Protein AF-A0A8S1SI29-F1 (afdb_monomer)

Solvent-accessible surface area (backbone atoms only — not comparable to full-atom values): 6023 Å² total; per-residue (Å²): 130,88,79,75,87,79,87,85,86,86,82,79,91,86,57,98,81,67,57,61,70,58,53,53,52,53,53,47,50,52,43,42,73,74,70,45,92,79,86,87,87,86,85,73,96,61,87,65,92,47,42,77,81,51,57,50,91,82,65,52,52,68,37,70,47,92,89,68,51,44,37,53,31,86,64,53,83,59,41,89,75,72,77,81,87,117

Organism: Paramecium octaurelia (NCBI:txid43137)

Mean predicted aligned error: 9.56 Å

Radius of gyration: 14.58 Å; Cα contacts (8 Å, |Δi|>4): 50; chains: 1; bounding box: 43×31×36 Å

Secondary structure (DSSP, 8-state):
-------------S-SSSSHHHHHHHHHHHHHHTT-----------S-S-GGGS-HHHH--EEE-TTS-EEEGGGTTTGGGS----

Sequence (86 aa):
MLNKCKYLFICGAIASGIAKLTINSSIGMLLKQYGYQVSFLKIDPYLNIDAGMMNPYEHDEVFVTGDGQAIKLTFLRRSRFGYWKL

Nearest PDB structures (foldseek):
  7mih-assembly1_A  TM=9.037E-01  e=8.743E-05  Homo sapiens
  7mgz-assembly1_F  TM=8.936E-01  e=1.606E-04  Homo sapiens
  5u03-assembly1_A-1  TM=8.836E-01  e=2.408E-04  Homo sapiens
  7mip-assembly1_C  TM=8.793E-01  e=3.611E-04  Mus musculu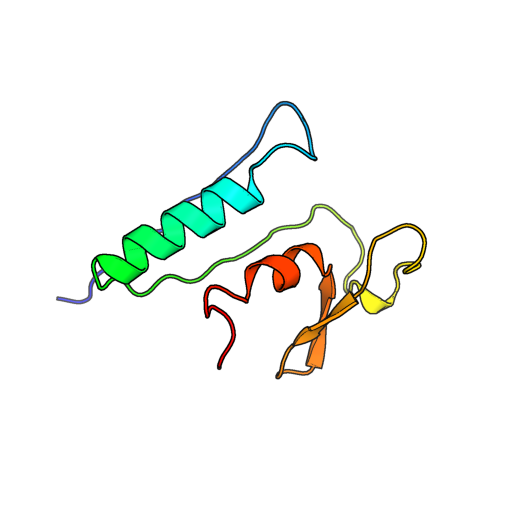s
  8i9o-assembly1_B  TM=9.171E-01  e=1.492E-03  Escherichia coli 'BL21-Gold(DE3)pLysS AG'

Structure (mmCIF, N/CA/C/O backbone):
data_AF-A0A8S1SI29-F1
#
_entry.id   AF-A0A8S1SI29-F1
#
loop_
_atom_site.group_PDB
_atom_site.id
_atom_site.type_symbol
_atom_site.label_atom_id
_atom_site.label_alt_id
_atom_site.label_comp_id
_atom_site.label_asym_id
_atom_site.label_entity_id
_atom_site.label_seq_id
_atom_site.pdbx_PDB_ins_code
_atom_site.Cartn_x
_atom_site.Cartn_y
_atom_site.Cartn_z
_atom_site.occupancy
_atom_site.B_iso_or_equiv
_atom_site.auth_seq_id
_atom_site.auth_comp_id
_atom_site.auth_asym_id
_atom_site.auth_atom_id
_atom_site.pdbx_PDB_model_num
ATOM 1 N N . MET A 1 1 ? -26.245 1.347 11.682 1.00 44.31 1 MET A N 1
ATOM 2 C CA . MET A 1 1 ? -25.651 2.526 11.014 1.00 44.31 1 MET A CA 1
ATOM 3 C C . MET A 1 1 ? -24.664 2.024 9.975 1.00 44.31 1 MET A C 1
ATOM 5 O O . MET A 1 1 ? -23.736 1.322 10.353 1.00 44.31 1 MET A O 1
ATOM 9 N N . LEU A 1 2 ? -24.873 2.308 8.687 1.00 54.22 2 LEU A N 1
ATOM 10 C CA . LEU A 1 2 ? -23.851 2.039 7.671 1.00 54.22 2 LEU A CA 1
ATOM 11 C C . LEU A 1 2 ? -22.694 3.007 7.926 1.00 54.22 2 LEU A C 1
ATOM 13 O O . LEU A 1 2 ? -22.807 4.200 7.647 1.00 54.22 2 LEU A O 1
ATOM 17 N N . ASN A 1 3 ? -21.615 2.513 8.531 1.00 69.69 3 ASN A N 1
ATOM 18 C CA . ASN A 1 3 ? -20.408 3.305 8.716 1.00 69.69 3 ASN A CA 1
ATOM 19 C C . ASN A 1 3 ? -19.861 3.659 7.331 1.00 69.69 3 ASN A C 1
ATOM 21 O O . ASN A 1 3 ? -19.452 2.784 6.571 1.00 69.69 3 ASN A O 1
ATOM 25 N N . LYS A 1 4 ? -19.896 4.949 6.987 1.00 83.38 4 LYS A N 1
ATOM 26 C CA . LYS A 1 4 ? -19.354 5.456 5.725 1.00 83.38 4 LYS A CA 1
ATOM 27 C C . LYS A 1 4 ? -17.861 5.129 5.654 1.00 83.38 4 LYS A C 1
ATOM 29 O O . LYS A 1 4 ? -17.126 5.414 6.601 1.00 83.38 4 LYS A O 1
ATOM 34 N N . CYS A 1 5 ? -17.422 4.569 4.528 1.00 85.94 5 CYS A N 1
ATOM 35 C CA . CYS A 1 5 ? -16.001 4.393 4.251 1.00 85.94 5 CYS A CA 1
ATOM 36 C C . CYS A 1 5 ? -15.311 5.767 4.255 1.00 85.94 5 CYS A C 1
ATOM 38 O O . CYS A 1 5 ? -15.821 6.724 3.667 1.00 85.94 5 CYS A O 1
ATOM 40 N N . LYS A 1 6 ? -14.179 5.872 4.957 1.00 89.56 6 LYS A N 1
ATOM 41 C CA . LYS A 1 6 ? -13.367 7.090 5.029 1.00 89.56 6 LYS A CA 1
ATOM 42 C C . LYS A 1 6 ? -12.116 6.899 4.182 1.00 89.56 6 LYS A C 1
ATOM 44 O O . LYS A 1 6 ? -11.455 5.871 4.290 1.00 89.56 6 LYS A O 1
ATOM 49 N N . TYR A 1 7 ? -11.784 7.911 3.388 1.00 88.88 7 TYR A N 1
ATOM 50 C CA . TYR A 1 7 ? -10.607 7.910 2.526 1.00 88.88 7 TYR A CA 1
ATOM 51 C C . TYR A 1 7 ? -9.542 8.839 3.103 1.00 88.88 7 TYR A C 1
ATOM 53 O O . TYR A 1 7 ? -9.833 9.984 3.448 1.00 88.88 7 TYR A O 1
ATOM 61 N N . LEU A 1 8 ? -8.311 8.337 3.205 1.00 87.31 8 LEU A N 1
ATOM 62 C CA . LEU A 1 8 ? -7.138 9.103 3.612 1.00 87.31 8 LEU A CA 1
ATOM 63 C C . LEU A 1 8 ? -6.176 9.182 2.426 1.00 87.31 8 LEU A C 1
ATOM 65 O O . LEU A 1 8 ? -5.589 8.176 2.031 1.00 87.31 8 LEU A O 1
ATOM 69 N N . PHE A 1 9 ? -6.019 10.378 1.864 1.00 87.94 9 PHE A N 1
ATOM 70 C CA . PHE A 1 9 ? -5.096 10.627 0.761 1.00 87.94 9 PHE A CA 1
ATOM 71 C C . PHE A 1 9 ? -3.738 11.056 1.306 1.00 87.94 9 PHE A C 1
ATOM 73 O O . PHE A 1 9 ? -3.652 11.985 2.108 1.00 87.94 9 PHE A O 1
ATOM 80 N N . ILE A 1 10 ? -2.675 10.383 0.866 1.00 81.75 10 ILE A N 1
ATOM 81 C CA . ILE A 1 10 ? -1.308 10.689 1.287 1.00 81.75 10 ILE A CA 1
ATOM 82 C C . ILE A 1 10 ? -0.503 11.073 0.051 1.00 81.75 10 ILE A C 1
ATOM 84 O O . ILE A 1 10 ? -0.081 10.225 -0.733 1.00 81.75 10 ILE A O 1
ATOM 88 N N . CYS A 1 11 ? -0.304 12.378 -0.112 1.00 82.69 11 CYS A N 1
ATOM 89 C CA . CYS A 1 11 ? 0.527 12.967 -1.155 1.00 82.69 11 CYS A CA 1
ATOM 90 C C . CYS A 1 11 ? 1.928 13.239 -0.595 1.00 82.69 11 CYS A C 1
ATOM 92 O O . CYS A 1 11 ? 2.087 13.489 0.598 1.00 82.69 11 CYS A O 1
ATOM 94 N N . GLY A 1 12 ? 2.964 13.229 -1.435 1.00 74.50 12 GLY A N 1
ATOM 95 C CA . GLY A 1 12 ? 4.297 13.632 -0.985 1.00 74.50 12 GLY A CA 1
ATOM 96 C C . GLY A 1 12 ? 4.992 14.523 -1.998 1.00 74.50 12 GLY A C 1
ATOM 97 O O . GLY A 1 12 ? 5.118 14.126 -3.153 1.00 74.50 12 GLY A O 1
ATOM 98 N N . ALA A 1 13 ? 5.442 15.690 -1.539 1.00 59.19 13 ALA A N 1
ATOM 99 C CA . ALA A 1 13 ? 5.749 16.839 -2.388 1.00 59.19 13 ALA A CA 1
ATOM 100 C C . ALA A 1 13 ? 7.235 17.036 -2.746 1.00 59.19 13 ALA A C 1
ATOM 102 O O . ALA A 1 13 ? 7.514 17.758 -3.691 1.00 59.19 13 ALA A O 1
ATOM 103 N N . ILE A 1 14 ? 8.185 16.432 -2.016 1.00 57.47 14 ILE A N 1
ATOM 104 C CA . ILE A 1 14 ? 9.593 16.891 -2.076 1.00 57.47 14 ILE A CA 1
ATOM 105 C C . ILE A 1 14 ? 10.565 15.840 -2.635 1.00 57.47 14 ILE A C 1
ATOM 107 O O . ILE A 1 14 ? 11.417 16.174 -3.447 1.00 57.47 14 ILE A O 1
ATOM 111 N N . ALA A 1 15 ? 10.436 14.562 -2.267 1.00 56.94 15 ALA A N 1
ATOM 112 C CA . ALA A 1 15 ? 11.277 13.500 -2.824 1.00 56.94 15 ALA A CA 1
ATOM 113 C C . ALA A 1 15 ? 10.465 12.218 -3.041 1.00 56.94 15 ALA A C 1
ATOM 115 O O . ALA A 1 15 ? 9.649 11.827 -2.200 1.00 56.94 15 ALA A O 1
ATOM 116 N N . SER A 1 16 ? 10.668 11.558 -4.181 1.00 59.22 16 SER A N 1
ATOM 117 C CA . SER A 1 16 ? 9.984 10.312 -4.557 1.00 59.22 16 SER A CA 1
ATOM 118 C C . SER A 1 16 ? 10.384 9.115 -3.681 1.00 59.22 16 SER A C 1
ATOM 120 O O . SER A 1 16 ? 9.606 8.171 -3.573 1.00 59.22 16 SER A O 1
ATOM 122 N N . GLY A 1 17 ? 11.534 9.176 -2.997 1.00 57.28 17 GLY A N 1
ATOM 123 C CA . GLY A 1 17 ? 12.113 8.040 -2.265 1.00 57.28 17 GLY A CA 1
ATOM 124 C C . GLY A 1 17 ? 11.969 8.032 -0.737 1.00 57.28 17 GLY A C 1
ATOM 125 O O . GLY A 1 17 ? 12.251 7.008 -0.119 1.00 57.28 17 GLY A O 1
ATOM 126 N N . ILE A 1 18 ? 11.539 9.121 -0.087 1.00 60.28 18 ILE A N 1
ATOM 127 C CA . ILE A 1 18 ? 11.629 9.213 1.382 1.00 60.28 18 ILE A CA 1
ATOM 128 C C . ILE A 1 18 ? 10.277 8.907 2.041 1.00 60.28 18 ILE A C 1
ATOM 130 O O . ILE A 1 18 ? 9.323 9.676 1.969 1.00 60.28 18 ILE A O 1
ATOM 134 N N . ALA A 1 19 ? 10.224 7.748 2.700 1.00 63.75 19 ALA A N 1
ATOM 135 C CA . ALA A 1 19 ? 9.318 7.371 3.790 1.00 63.75 19 ALA A CA 1
ATOM 136 C C . ALA A 1 19 ? 7.787 7.359 3.573 1.00 63.75 19 ALA A C 1
ATOM 138 O O . ALA A 1 19 ? 7.101 6.840 4.453 1.00 63.75 19 ALA A O 1
ATOM 139 N N . LYS A 1 20 ? 7.229 7.807 2.436 1.00 77.69 20 LYS A N 1
ATOM 140 C CA . LYS A 1 20 ? 5.761 7.815 2.190 1.00 77.69 20 LYS A CA 1
ATOM 141 C C . LYS A 1 20 ? 5.120 6.449 2.468 1.00 77.69 20 LYS A C 1
ATOM 143 O O . LYS A 1 20 ? 4.190 6.322 3.252 1.00 77.69 20 LYS A O 1
ATOM 148 N N . LEU A 1 21 ? 5.696 5.394 1.895 1.00 70.94 21 LEU A N 1
ATOM 149 C CA . LEU A 1 21 ? 5.190 4.027 2.048 1.00 70.94 21 LEU A CA 1
ATOM 150 C C . LEU A 1 21 ? 5.389 3.463 3.464 1.00 70.94 21 LEU A C 1
ATOM 152 O O . LEU A 1 21 ? 4.596 2.635 3.911 1.00 70.94 21 LEU A O 1
ATOM 156 N N . THR A 1 22 ? 6.435 3.900 4.172 1.00 76.56 22 THR A N 1
ATOM 157 C CA . THR A 1 22 ? 6.683 3.505 5.567 1.00 76.56 22 THR A CA 1
ATOM 158 C C . THR A 1 22 ? 5.600 4.078 6.467 1.00 76.56 22 THR A C 1
ATOM 160 O O . THR A 1 22 ? 4.990 3.346 7.238 1.00 76.56 22 THR A O 1
ATOM 163 N N . ILE A 1 23 ? 5.332 5.376 6.317 1.00 81.69 23 ILE A N 1
ATOM 164 C CA . ILE A 1 23 ? 4.343 6.111 7.103 1.00 81.69 23 ILE A CA 1
ATOM 165 C C . ILE A 1 23 ? 2.947 5.532 6.853 1.00 81.69 23 ILE A C 1
ATOM 167 O O . ILE A 1 23 ? 2.249 5.2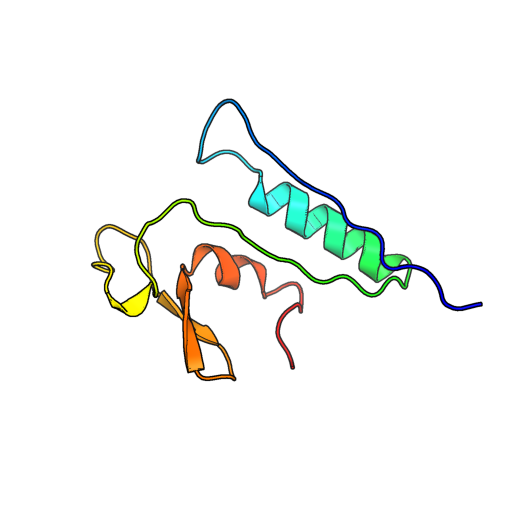14 7.813 1.00 81.69 23 ILE A O 1
ATOM 171 N N . ASN A 1 24 ? 2.579 5.282 5.590 1.00 82.12 24 ASN A N 1
ATOM 172 C CA . ASN A 1 24 ? 1.297 4.660 5.242 1.00 82.12 24 ASN A CA 1
ATOM 173 C C . ASN A 1 24 ? 1.121 3.300 5.927 1.00 82.12 24 ASN A C 1
ATOM 175 O O . ASN A 1 24 ? 0.083 3.049 6.534 1.00 82.12 24 ASN A O 1
ATOM 179 N N . SER A 1 25 ? 2.147 2.444 5.869 1.00 79.62 25 SER A N 1
ATOM 180 C CA . SER A 1 25 ? 2.095 1.106 6.472 1.00 79.62 25 SER A CA 1
ATOM 181 C C . SER A 1 25 ? 1.935 1.174 7.995 1.00 79.62 25 SER A C 1
ATOM 183 O O . SER A 1 25 ? 1.123 0.441 8.560 1.00 79.62 25 SER A O 1
ATOM 185 N N . SER A 1 26 ? 2.656 2.086 8.658 1.00 85.12 26 SER A N 1
ATOM 186 C CA . SER A 1 26 ? 2.545 2.304 10.105 1.00 85.12 26 SER A CA 1
ATOM 187 C C . SER A 1 26 ? 1.159 2.813 10.509 1.00 85.12 26 SER A C 1
ATOM 189 O O . SER A 1 26 ? 0.581 2.312 11.471 1.00 85.12 26 SER A O 1
ATOM 191 N N . ILE A 1 27 ? 0.590 3.760 9.753 1.00 86.12 27 ILE A N 1
ATOM 192 C CA . ILE A 1 27 ? -0.762 4.285 10.002 1.00 86.12 27 ILE A CA 1
ATOM 193 C C . ILE A 1 27 ? -1.808 3.176 9.855 1.00 86.12 27 ILE A C 1
ATOM 195 O O . ILE A 1 27 ? -2.667 3.032 10.723 1.00 86.12 27 ILE A O 1
ATOM 199 N N . GLY A 1 28 ? -1.726 2.355 8.803 1.00 86.62 28 GLY A N 1
ATOM 200 C CA . GLY A 1 28 ? -2.658 1.236 8.647 1.00 86.62 28 GLY A CA 1
ATOM 201 C C . GLY A 1 28 ? -2.551 0.223 9.775 1.00 86.62 28 GLY A C 1
ATOM 202 O O . GLY A 1 28 ? -3.579 -0.265 10.236 1.00 86.62 28 GLY A O 1
ATOM 203 N N . MET A 1 29 ? -1.334 -0.066 10.259 1.00 84.75 29 MET A N 1
ATOM 204 C CA . MET A 1 29 ? -1.141 -1.002 11.371 1.00 84.75 29 MET A CA 1
ATOM 205 C C . MET A 1 29 ? -1.839 -0.503 12.634 1.00 84.75 29 MET A C 1
ATOM 207 O O . MET A 1 29 ? -2.561 -1.271 13.264 1.00 84.75 29 MET A O 1
ATOM 211 N N . LEU A 1 30 ? -1.679 0.781 12.962 1.00 89.00 30 LEU A N 1
ATOM 212 C CA . LEU A 1 30 ? -2.361 1.394 14.099 1.00 89.00 30 LEU A CA 1
ATOM 213 C C . LEU A 1 30 ? -3.879 1.307 13.934 1.00 89.00 30 LEU A C 1
ATOM 215 O O . LEU A 1 30 ? -4.566 0.813 14.820 1.00 89.00 30 LEU A O 1
ATOM 219 N N . LEU A 1 31 ? -4.412 1.707 12.780 1.00 88.62 31 LEU A N 1
ATOM 220 C CA . LEU A 1 31 ? -5.851 1.639 12.511 1.00 88.62 31 LEU A CA 1
ATOM 221 C C . LEU A 1 31 ? -6.397 0.204 12.621 1.00 88.62 31 LEU A C 1
ATOM 223 O O . LEU A 1 31 ? -7.464 -0.002 13.197 1.00 88.62 31 LEU A O 1
ATOM 227 N N . LYS A 1 32 ? -5.644 -0.795 12.150 1.00 85.62 32 LYS A N 1
ATOM 228 C CA . LYS A 1 32 ? -5.994 -2.213 12.299 1.00 85.62 32 LYS A CA 1
ATOM 229 C C . LYS A 1 32 ? -5.961 -2.661 13.764 1.00 85.62 32 LYS A C 1
ATOM 231 O O . LYS A 1 32 ? -6.855 -3.388 14.186 1.00 85.62 32 LYS A O 1
ATOM 236 N N . GLN A 1 33 ? -4.987 -2.199 14.554 1.00 88.19 33 GLN A N 1
ATOM 237 C CA . GLN A 1 33 ? -4.929 -2.445 16.004 1.00 88.19 33 GLN A CA 1
ATOM 238 C C . GLN A 1 33 ? -6.118 -1.824 16.752 1.00 88.19 33 GLN A C 1
ATOM 240 O O . GLN A 1 33 ? -6.590 -2.408 17.722 1.00 88.19 33 GLN A O 1
ATOM 245 N N . TYR A 1 34 ? -6.654 -0.700 16.272 1.00 89.75 34 TYR A N 1
ATOM 246 C CA . TYR A 1 34 ? -7.891 -0.098 16.784 1.00 89.75 34 TYR A CA 1
ATOM 247 C C . TYR A 1 34 ? -9.179 -0.781 16.277 1.00 89.75 34 TYR A C 1
ATOM 249 O O . TYR A 1 34 ? -10.275 -0.303 16.561 1.00 89.75 34 TYR A O 1
ATOM 257 N N . GLY A 1 35 ? -9.075 -1.888 15.534 1.00 87.56 35 GLY A N 1
ATOM 258 C CA . GLY A 1 35 ? -10.223 -2.664 15.056 1.00 87.56 35 GLY A CA 1
ATOM 259 C C . GLY A 1 35 ? -10.871 -2.139 13.771 1.00 87.56 35 GLY A C 1
ATOM 260 O O . GLY A 1 35 ? -11.947 -2.608 13.400 1.00 87.56 35 GLY A O 1
ATOM 261 N N . TYR A 1 36 ? -10.244 -1.192 13.066 1.00 87.19 36 TYR A N 1
ATOM 262 C CA . TYR A 1 36 ? -10.738 -0.733 11.766 1.00 87.19 36 TYR A CA 1
ATOM 263 C C . TYR A 1 36 ? -10.314 -1.679 10.638 1.00 87.19 36 TYR A C 1
ATOM 265 O O . TYR A 1 36 ? -9.186 -2.175 10.601 1.00 87.19 36 TYR A O 1
ATOM 273 N N . GLN A 1 37 ? -11.202 -1.873 9.663 1.00 84.19 37 GLN A N 1
ATOM 274 C CA . GLN A 1 37 ? -10.829 -2.470 8.383 1.00 84.19 37 GLN A CA 1
ATOM 275 C C . GLN A 1 37 ? -10.175 -1.408 7.499 1.00 84.19 37 GLN A C 1
ATOM 277 O O . GLN A 1 37 ? -10.765 -0.361 7.232 1.00 84.19 37 GLN A O 1
ATOM 282 N N . VAL A 1 38 ? -8.947 -1.678 7.061 1.00 84.12 38 VAL A N 1
ATOM 283 C CA . VAL A 1 38 ? -8.128 -0.746 6.278 1.00 84.12 38 VAL A CA 1
ATOM 284 C C . VAL A 1 38 ? -7.684 -1.436 5.000 1.00 84.12 38 VAL A C 1
ATOM 286 O O . VAL A 1 38 ? -7.191 -2.561 5.044 1.00 84.12 38 VAL A O 1
ATOM 289 N N . SER A 1 39 ? -7.830 -0.735 3.878 1.00 83.62 39 SER A N 1
ATOM 290 C CA . SER A 1 39 ? -7.295 -1.134 2.578 1.00 83.62 39 SER A CA 1
ATOM 291 C C . SER A 1 39 ? -6.382 -0.035 2.039 1.00 83.62 39 SER A C 1
ATOM 293 O O . SER A 1 39 ? -6.556 1.142 2.364 1.00 83.62 39 SER A O 1
ATOM 295 N N . PHE A 1 40 ? -5.402 -0.425 1.229 1.00 80.69 40 PHE A N 1
ATOM 296 C CA . PHE A 1 40 ? -4.431 0.479 0.629 1.00 80.69 40 PHE A CA 1
ATOM 297 C C . PHE A 1 40 ? -4.558 0.473 -0.889 1.00 80.69 40 PHE A C 1
ATOM 299 O O . PHE A 1 40 ? -4.561 -0.587 -1.509 1.00 80.69 40 PHE A O 1
ATOM 306 N N . LEU A 1 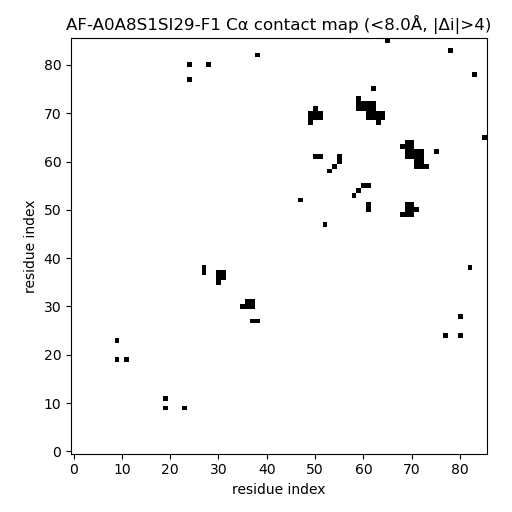41 ? -4.573 1.669 -1.476 1.00 81.94 41 LEU A N 1
ATOM 307 C CA . LEU A 1 41 ? -4.469 1.880 -2.915 1.00 81.94 41 LEU A CA 1
ATOM 308 C C . LEU A 1 41 ? -3.227 2.725 -3.194 1.00 81.94 41 LEU A C 1
ATOM 310 O O . LEU A 1 41 ? -3.069 3.814 -2.638 1.00 81.94 41 LEU A O 1
ATOM 314 N N . LYS A 1 42 ? -2.340 2.215 -4.046 1.00 78.12 42 LYS A N 1
ATOM 315 C CA . LYS A 1 42 ? -1.179 2.951 -4.547 1.00 78.12 42 LYS A CA 1
ATOM 316 C C . LYS A 1 42 ? -1.491 3.424 -5.960 1.00 78.12 42 LYS A C 1
ATOM 318 O O . LYS A 1 42 ? -1.954 2.638 -6.775 1.00 78.12 42 LYS A O 1
ATOM 323 N N . ILE A 1 43 ? -1.226 4.695 -6.229 1.00 79.81 43 ILE A N 1
ATOM 324 C CA . ILE A 1 43 ? -1.368 5.286 -7.558 1.00 79.81 43 ILE A CA 1
ATOM 325 C C . ILE A 1 43 ? 0.041 5.604 -8.038 1.00 79.81 43 ILE A C 1
ATOM 327 O O . ILE A 1 43 ? 0.700 6.489 -7.488 1.00 79.81 43 ILE A O 1
ATOM 331 N N . ASP A 1 44 ? 0.514 4.837 -9.013 1.00 78.00 44 ASP A N 1
ATOM 332 C CA . ASP A 1 44 ? 1.791 5.078 -9.668 1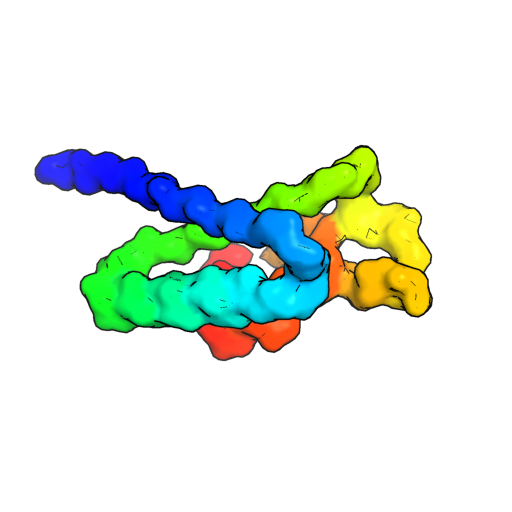.00 78.00 44 ASP A CA 1
ATOM 333 C C . ASP A 1 44 ? 1.559 5.940 -10.923 1.00 78.00 44 ASP A C 1
ATOM 335 O O . ASP A 1 44 ? 0.702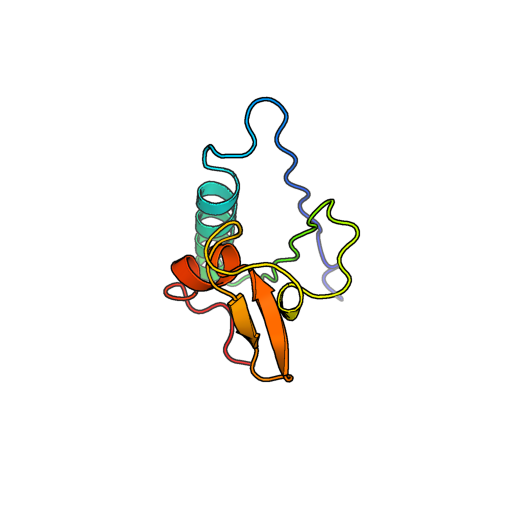 5.599 -11.733 1.00 78.00 44 ASP A O 1
ATOM 339 N N . PRO A 1 45 ? 2.293 7.050 -11.124 1.00 80.19 45 PRO A N 1
ATOM 340 C CA . PRO A 1 45 ? 2.096 7.953 -12.263 1.00 80.19 45 PRO A CA 1
ATOM 341 C C . PRO A 1 45 ? 2.706 7.419 -13.577 1.00 80.19 45 PRO A C 1
ATOM 343 O O . PRO A 1 45 ? 3.048 8.203 -14.460 1.00 80.19 45 PRO A O 1
ATOM 346 N N . TYR A 1 46 ? 2.903 6.105 -13.698 1.00 80.94 46 TYR A N 1
ATOM 347 C CA . TYR A 1 46 ? 3.446 5.488 -14.907 1.00 80.94 46 TYR A CA 1
ATOM 348 C C . TYR A 1 46 ? 2.337 5.268 -15.937 1.00 80.94 46 TYR A C 1
ATOM 350 O O . TYR A 1 46 ? 1.193 4.999 -15.585 1.00 80.94 46 TYR A O 1
ATOM 358 N N . LEU A 1 47 ? 2.693 5.360 -17.220 1.00 83.38 47 LEU A N 1
ATOM 359 C CA . LEU A 1 47 ? 1.783 5.023 -18.319 1.00 83.38 47 LEU A CA 1
ATOM 360 C C . LEU A 1 47 ? 1.597 3.503 -18.465 1.00 83.38 47 LEU A C 1
ATOM 362 O O . LEU A 1 47 ? 0.634 3.043 -19.073 1.00 83.38 47 LEU A O 1
ATOM 366 N N . ASN A 1 48 ? 2.541 2.727 -17.933 1.00 82.25 48 ASN A N 1
ATOM 367 C CA . ASN A 1 48 ? 2.529 1.276 -17.985 1.00 82.25 48 ASN A CA 1
ATOM 368 C C . ASN A 1 48 ? 1.251 0.738 -17.331 1.00 82.25 48 ASN A C 1
ATOM 370 O O . ASN A 1 48 ? 0.969 1.038 -16.173 1.00 82.25 48 ASN A O 1
ATOM 374 N N . ILE A 1 49 ? 0.512 -0.083 -18.079 1.00 78.88 49 ILE A N 1
ATOM 375 C CA . ILE A 1 49 ? -0.711 -0.743 -17.600 1.00 78.88 49 ILE A CA 1
ATOM 376 C C . ILE A 1 49 ? -0.372 -1.784 -16.521 1.00 78.88 49 ILE A C 1
ATOM 378 O O . ILE A 1 49 ? -1.135 -1.969 -15.580 1.00 78.88 49 ILE A O 1
ATOM 382 N N . ASP A 1 50 ? 0.787 -2.434 -16.650 1.00 75.44 50 ASP A N 1
ATOM 383 C CA . ASP A 1 50 ? 1.268 -3.483 -15.756 1.00 75.44 50 ASP A CA 1
ATOM 384 C C . ASP A 1 50 ? 2.790 -3.325 -15.536 1.00 75.44 50 ASP A C 1
ATOM 386 O O . ASP A 1 50 ? 3.532 -2.930 -16.447 1.00 75.44 50 ASP A O 1
ATOM 390 N N . ALA A 1 51 ? 3.260 -3.635 -14.326 1.00 74.69 51 ALA A N 1
ATOM 391 C CA . ALA A 1 51 ? 4.675 -3.695 -13.977 1.00 74.69 51 ALA A CA 1
ATOM 392 C C . ALA A 1 51 ? 5.425 -4.830 -14.701 1.00 74.69 51 ALA A C 1
ATOM 394 O O . ALA A 1 51 ? 6.645 -4.752 -14.831 1.00 74.69 51 ALA A O 1
ATOM 395 N N . GLY A 1 52 ? 4.728 -5.846 -15.223 1.00 74.81 52 GLY A N 1
ATOM 396 C CA . GLY A 1 52 ? 5.333 -6.965 -15.961 1.00 74.81 52 GLY A CA 1
ATOM 397 C C . GLY A 1 52 ? 6.076 -6.571 -17.246 1.00 74.81 52 GLY A C 1
ATOM 398 O O . GLY A 1 52 ? 6.938 -7.313 -17.706 1.00 74.81 52 GLY A O 1
ATOM 399 N N . MET A 1 53 ? 5.790 -5.391 -17.804 1.00 74.75 53 MET A N 1
ATOM 400 C CA . MET A 1 53 ? 6.478 -4.855 -18.989 1.00 74.75 53 MET A CA 1
ATOM 401 C C . MET A 1 53 ? 7.722 -4.019 -18.644 1.00 74.75 53 MET A C 1
ATOM 403 O O . MET A 1 53 ? 8.381 -3.496 -19.542 1.00 74.75 53 MET A O 1
ATOM 407 N N . MET A 1 54 ? 8.028 -3.828 -17.357 1.00 78.94 54 MET A N 1
ATOM 408 C CA . MET A 1 54 ? 9.189 -3.056 -16.913 1.00 78.94 54 MET A CA 1
ATOM 409 C C . MET A 1 54 ? 10.420 -3.957 -16.798 1.00 78.94 54 MET A C 1
ATOM 411 O O . MET A 1 54 ? 10.331 -5.096 -16.347 1.00 78.94 54 MET A O 1
ATOM 415 N N . ASN A 1 55 ? 11.591 -3.430 -17.162 1.00 78.00 55 ASN A N 1
ATOM 416 C CA . ASN A 1 55 ? 12.853 -4.137 -16.969 1.00 78.00 55 ASN A CA 1
ATOM 417 C C . ASN A 1 55 ? 13.144 -4.309 -15.458 1.00 78.00 55 ASN A C 1
ATOM 419 O O . ASN A 1 55 ? 13.326 -3.301 -14.765 1.00 78.00 55 ASN A O 1
ATOM 423 N N . PRO A 1 56 ? 13.228 -5.546 -14.928 1.00 73.81 56 PRO A N 1
ATOM 424 C CA . PRO A 1 56 ? 13.376 -5.788 -13.490 1.00 73.81 56 PRO A CA 1
ATOM 425 C C . PRO A 1 56 ? 14.714 -5.296 -12.924 1.00 73.81 56 PRO A C 1
ATOM 427 O O . PRO A 1 56 ? 14.801 -4.988 -11.737 1.00 73.81 56 PRO A O 1
ATOM 430 N N . TYR A 1 57 ? 15.751 -5.180 -13.760 1.00 74.38 57 TYR A N 1
ATOM 431 C CA . TYR A 1 57 ? 17.053 -4.660 -13.336 1.00 74.38 57 TYR A CA 1
ATOM 432 C C . TYR A 1 57 ? 17.041 -3.145 -13.091 1.00 74.38 57 TYR A C 1
ATOM 434 O O . TYR A 1 57 ? 17.849 -2.646 -12.313 1.00 74.38 57 TYR A O 1
ATOM 442 N N . GLU A 1 58 ? 16.126 -2.416 -13.733 1.00 73.19 58 GLU A N 1
ATOM 443 C CA . GLU A 1 58 ? 16.053 -0.950 -13.672 1.00 73.19 58 GLU A CA 1
ATOM 444 C C . GLU A 1 58 ? 14.899 -0.449 -12.793 1.00 73.19 58 GLU A C 1
ATOM 446 O O . GLU A 1 58 ? 14.972 0.645 -12.233 1.00 73.19 58 GLU A O 1
ATOM 451 N N . HIS A 1 59 ? 13.827 -1.236 -12.655 1.00 71.69 59 HIS A N 1
ATOM 452 C CA . HIS A 1 59 ? 12.566 -0.785 -12.061 1.00 71.69 59 HIS A CA 1
ATOM 453 C C . HIS A 1 59 ? 12.126 -1.540 -10.804 1.00 71.69 59 HIS A C 1
ATOM 455 O O . HIS A 1 59 ? 10.985 -1.358 -10.367 1.00 71.69 59 HIS A O 1
ATOM 461 N N . ASP A 1 60 ? 13.055 -2.245 -10.159 1.00 70.69 60 ASP A N 1
ATOM 462 C CA . ASP A 1 60 ? 12.828 -3.179 -9.053 1.00 70.69 60 ASP A CA 1
ATOM 463 C C . ASP A 1 60 ? 12.015 -4.414 -9.472 1.00 70.69 60 ASP A C 1
ATOM 465 O O . ASP A 1 60 ? 11.409 -4.472 -10.542 1.00 70.69 60 ASP A O 1
ATOM 469 N N . GLU A 1 61 ? 11.999 -5.423 -8.603 1.00 74.38 61 GLU A N 1
ATOM 470 C CA . GLU A 1 61 ? 11.290 -6.671 -8.871 1.00 74.38 61 GLU A CA 1
ATOM 471 C C . GLU A 1 61 ? 9.774 -6.448 -9.021 1.00 74.38 61 GLU A C 1
ATOM 473 O O . GLU A 1 61 ? 9.180 -5.493 -8.500 1.00 74.38 61 GLU A O 1
ATOM 478 N N . VAL A 1 62 ? 9.135 -7.393 -9.701 1.00 76.56 62 VAL A N 1
ATOM 479 C CA . VAL A 1 62 ? 7.687 -7.458 -9.886 1.00 76.56 62 VAL A CA 1
ATOM 480 C C . VAL A 1 62 ? 7.129 -8.545 -8.970 1.00 76.56 62 VAL A C 1
ATOM 482 O O . VAL A 1 62 ? 7.702 -9.624 -8.840 1.00 76.56 62 VAL A O 1
ATOM 485 N N . PHE A 1 63 ? 6.009 -8.259 -8.320 1.00 75.44 63 PHE A N 1
ATOM 486 C CA . PHE A 1 63 ? 5.248 -9.200 -7.513 1.00 75.44 63 PHE A CA 1
ATOM 487 C C . PHE A 1 63 ? 3.943 -9.558 -8.212 1.00 75.44 63 PHE A C 1
ATOM 489 O O . PHE A 1 63 ? 3.256 -8.669 -8.699 1.00 75.44 63 PHE A O 1
ATOM 496 N N . VAL A 1 64 ? 3.578 -10.838 -8.197 1.00 78.50 64 VAL A N 1
ATOM 497 C CA . VAL A 1 64 ? 2.298 -11.314 -8.729 1.00 78.50 64 VAL A CA 1
ATOM 498 C C . VAL A 1 64 ? 1.335 -11.549 -7.570 1.00 78.50 64 VAL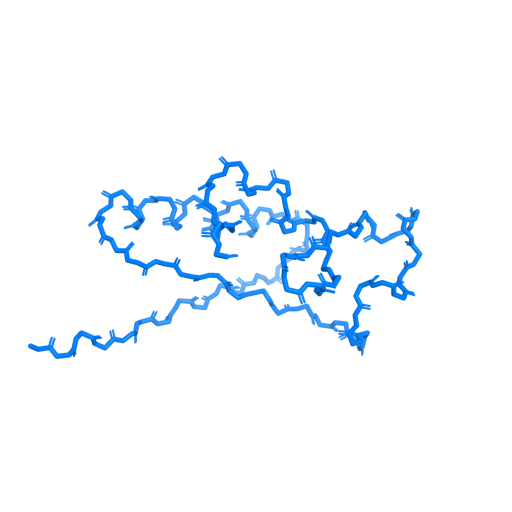 A C 1
ATOM 500 O O . VAL A 1 64 ? 1.626 -12.336 -6.667 1.00 78.50 64 VAL A O 1
ATOM 503 N N . THR A 1 65 ? 0.207 -10.843 -7.564 1.00 73.44 65 THR A N 1
ATOM 504 C CA . THR A 1 65 ? -0.858 -11.020 -6.568 1.00 73.44 65 THR A CA 1
ATOM 505 C C . THR A 1 65 ? -1.633 -12.322 -6.794 1.00 73.44 65 THR A C 1
ATOM 507 O O . THR A 1 65 ? -1.524 -12.950 -7.845 1.00 73.44 65 THR A O 1
ATOM 510 N N . GLY A 1 66 ? -2.411 -12.767 -5.798 1.00 72.81 66 GLY A N 1
ATOM 511 C CA . GLY A 1 66 ? -3.173 -14.025 -5.881 1.00 72.81 66 GLY A CA 1
ATOM 512 C C . GLY A 1 66 ? -4.216 -14.057 -7.008 1.00 72.81 66 GLY A C 1
ATOM 513 O O . GLY A 1 66 ? -4.577 -15.129 -7.482 1.00 72.81 66 GLY A O 1
ATOM 514 N N . ASP A 1 67 ? -4.648 -12.885 -7.470 1.00 76.25 67 ASP A N 1
ATOM 515 C CA . ASP A 1 67 ? -5.520 -12.653 -8.624 1.00 76.25 67 ASP A CA 1
ATOM 516 C C . ASP A 1 67 ? -4.762 -12.516 -9.962 1.00 76.25 67 ASP A C 1
ATOM 518 O O . ASP A 1 67 ? -5.383 -12.313 -11.001 1.00 76.25 67 ASP A O 1
ATOM 522 N N . GLY A 1 68 ? -3.433 -12.667 -9.962 1.00 78.06 68 GLY A N 1
ATOM 523 C CA . GLY A 1 68 ? -2.602 -12.722 -11.169 1.00 78.06 68 GLY A CA 1
ATOM 524 C C . GLY A 1 68 ? -2.107 -11.373 -11.696 1.00 78.06 68 GLY A C 1
ATOM 525 O O . GLY A 1 68 ? -1.522 -11.342 -12.775 1.00 78.06 68 GLY A O 1
ATOM 526 N N . GLN A 1 69 ? -2.300 -10.269 -10.966 1.00 75.94 69 GLN A N 1
ATOM 527 C CA . GLN A 1 69 ? -1.795 -8.956 -11.381 1.00 75.94 69 GLN A CA 1
ATOM 528 C C . GLN A 1 69 ? -0.317 -8.797 -11.023 1.00 75.94 69 GLN A C 1
ATOM 530 O O . GLN A 1 69 ? 0.096 -9.108 -9.903 1.00 75.94 69 GLN A O 1
ATOM 535 N N . ALA A 1 70 ? 0.476 -8.268 -11.954 1.00 76.25 70 ALA A N 1
ATOM 536 C CA . ALA A 1 70 ? 1.865 -7.921 -11.704 1.00 76.25 70 ALA A CA 1
ATOM 537 C C . ALA A 1 70 ? 1.981 -6.470 -11.193 1.00 76.25 70 ALA A C 1
ATOM 539 O O . ALA A 1 70 ? 1.540 -5.493 -11.793 1.00 76.25 70 ALA A O 1
ATOM 540 N N . ILE A 1 71 ? 2.577 -6.312 -10.016 1.00 72.56 71 ILE A N 1
ATOM 541 C CA . ILE A 1 71 ? 2.708 -5.033 -9.319 1.00 72.56 71 ILE A CA 1
ATOM 542 C C . ILE A 1 71 ? 4.127 -4.847 -8.797 1.00 72.56 71 ILE A C 1
ATOM 544 O O . ILE A 1 71 ? 4.815 -5.796 -8.436 1.00 72.56 71 ILE A O 1
ATOM 548 N N . LYS A 1 72 ? 4.594 -3.602 -8.714 1.00 71.56 72 LYS A N 1
ATOM 549 C CA . LYS A 1 72 ? 5.968 -3.305 -8.288 1.00 71.56 72 LYS A CA 1
ATOM 550 C C . LYS A 1 72 ? 6.245 -3.763 -6.837 1.00 71.56 72 LYS A C 1
ATOM 552 O O . LYS A 1 72 ? 5.498 -3.398 -5.924 1.00 71.56 72 LYS A O 1
ATOM 557 N N . LEU A 1 73 ? 7.356 -4.478 -6.586 1.00 64.00 73 LEU A N 1
ATOM 558 C CA . LEU A 1 73 ? 7.718 -5.110 -5.292 1.00 64.00 73 LEU A CA 1
ATOM 559 C C . LEU A 1 73 ? 7.797 -4.135 -4.109 1.00 64.00 73 LEU A C 1
ATOM 561 O O . LEU A 1 73 ? 7.658 -4.547 -2.954 1.00 64.00 73 LEU A O 1
ATOM 565 N N . THR A 1 74 ? 7.935 -2.825 -4.334 1.00 59.00 74 THR A N 1
ATOM 566 C CA . THR A 1 74 ? 7.814 -1.841 -3.241 1.00 59.00 74 THR A CA 1
ATOM 567 C C . THR A 1 74 ? 6.504 -2.01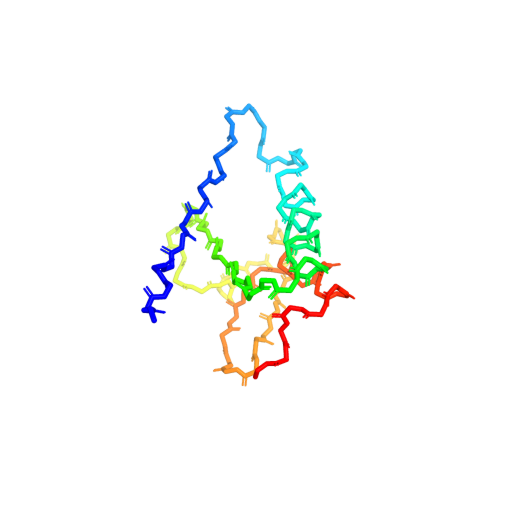0 -2.448 1.00 59.00 74 THR A C 1
ATOM 569 O O . THR A 1 74 ? 6.438 -1.648 -1.274 1.00 59.00 74 THR A O 1
ATOM 572 N N . PHE A 1 75 ? 5.484 -2.612 -3.062 1.00 54.03 75 PHE A N 1
ATOM 573 C CA . PHE A 1 75 ? 4.249 -3.056 -2.429 1.00 54.03 75 P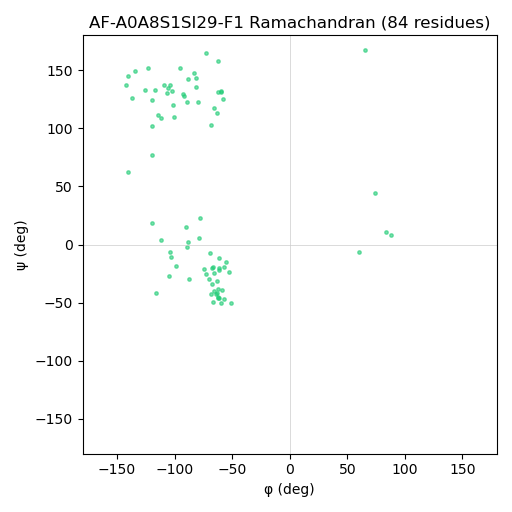HE A CA 1
ATOM 574 C C . PHE A 1 75 ? 4.422 -4.235 -1.453 1.00 54.03 75 PHE A C 1
ATOM 576 O O . PHE A 1 75 ? 3.867 -4.225 -0.354 1.00 54.03 75 PHE A O 1
ATOM 583 N N . LEU A 1 76 ? 5.222 -5.243 -1.816 1.00 46.97 76 LEU A N 1
ATOM 584 C CA . LEU A 1 76 ? 5.318 -6.504 -1.084 1.00 46.97 76 LEU A CA 1
ATOM 585 C C . LEU A 1 76 ? 6.341 -6.499 0.048 1.00 46.97 76 LEU A C 1
ATOM 587 O O . LEU A 1 76 ? 6.142 -7.170 1.056 1.00 46.97 76 LEU A O 1
ATOM 591 N N . ARG A 1 77 ? 7.428 -5.726 -0.032 1.00 46.53 77 ARG A N 1
ATOM 592 C CA . ARG A 1 77 ? 8.450 -5.762 1.037 1.00 46.53 77 ARG A CA 1
ATOM 593 C C . ARG A 1 77 ? 7.899 -5.339 2.415 1.00 46.53 77 ARG A C 1
ATOM 595 O O . ARG A 1 77 ? 8.535 -5.588 3.437 1.00 46.53 77 ARG A O 1
ATOM 602 N N . ARG A 1 78 ? 6.687 -4.767 2.469 1.00 48.94 78 ARG A N 1
ATOM 603 C CA . ARG A 1 78 ? 5.934 -4.451 3.697 1.00 48.94 78 ARG A CA 1
ATOM 604 C C . ARG A 1 78 ? 4.669 -5.291 3.921 1.00 48.94 78 ARG A C 1
ATOM 606 O O . ARG A 1 78 ? 4.006 -5.116 4.938 1.00 48.94 78 ARG A O 1
ATOM 613 N N . SER A 1 79 ? 4.374 -6.272 3.068 1.00 42.62 79 SER A N 1
ATOM 614 C CA . SER A 1 79 ? 3.289 -7.243 3.282 1.00 42.62 79 SER A CA 1
ATOM 615 C C . SER A 1 79 ? 3.563 -8.227 4.430 1.00 42.62 79 SER A C 1
ATOM 617 O O . SER A 1 79 ? 2.636 -8.903 4.873 1.00 42.62 79 SER A O 1
ATOM 619 N N . ARG A 1 80 ? 4.773 -8.224 5.025 1.00 46.94 80 ARG A N 1
ATOM 620 C CA . ARG A 1 80 ? 5.026 -8.835 6.350 1.00 46.94 80 ARG A CA 1
ATOM 621 C C . ARG A 1 80 ? 4.104 -8.289 7.455 1.00 46.94 80 ARG A C 1
ATOM 623 O O . ARG A 1 80 ? 3.977 -8.927 8.491 1.00 46.94 80 ARG A O 1
ATOM 630 N N . PHE A 1 81 ? 3.420 -7.166 7.222 1.00 46.94 81 PHE A N 1
ATOM 631 C CA . PHE A 1 81 ? 2.374 -6.632 8.102 1.00 46.94 81 PHE A CA 1
ATOM 632 C C . PHE A 1 81 ? 0.945 -7.136 7.780 1.00 46.94 81 PHE A C 1
ATOM 634 O O . PHE A 1 81 ? -0.033 -6.594 8.292 1.00 46.94 81 PHE A O 1
ATOM 641 N N . GLY A 1 82 ? 0.797 -8.202 6.980 1.00 40.53 82 GLY A N 1
ATOM 642 C CA . GLY A 1 82 ? -0.449 -8.977 6.875 1.00 40.53 82 GLY A CA 1
ATOM 643 C C . GLY A 1 82 ? -1.582 -8.290 6.107 1.00 40.53 82 GLY A C 1
ATOM 644 O O . GLY A 1 82 ? -2.723 -8.297 6.574 1.00 40.53 82 GLY A O 1
ATOM 645 N N . TYR A 1 83 ? -1.268 -7.680 4.959 1.00 45.97 83 TYR A N 1
ATOM 646 C CA . TYR A 1 83 ? -2.229 -6.894 4.169 1.00 45.97 83 TYR A CA 1
ATOM 647 C C . TYR A 1 83 ? -2.779 -7.574 2.911 1.00 45.97 83 TYR A C 1
ATOM 649 O O . TYR A 1 83 ? -3.692 -7.026 2.312 1.00 45.97 83 TYR A O 1
ATOM 657 N N . TRP A 1 84 ? -2.285 -8.754 2.528 1.00 37.00 84 TRP A N 1
ATOM 658 C CA . TRP A 1 84 ? -2.682 -9.402 1.269 1.00 37.00 84 TRP A CA 1
ATOM 659 C C . TRP A 1 84 ? -2.839 -10.911 1.432 1.00 37.00 84 TRP A C 1
ATOM 661 O O . TRP A 1 84 ? -2.105 -11.707 0.857 1.00 37.00 84 TRP A O 1
ATOM 671 N N . LYS A 1 85 ? -3.788 -11.291 2.288 1.00 24.33 85 LYS A N 1
ATOM 672 C CA . LYS A 1 85 ? -4.403 -12.619 2.282 1.00 24.33 85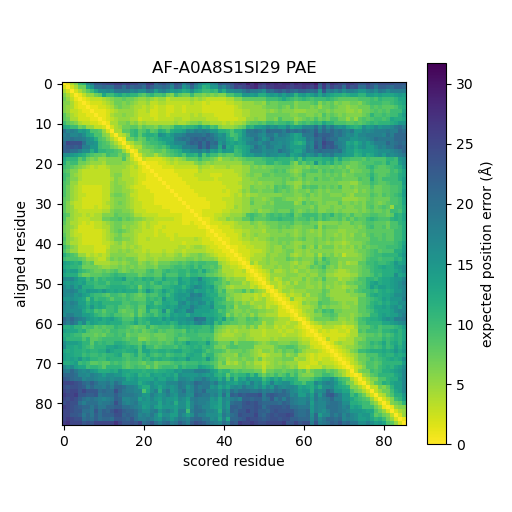 LYS A CA 1
ATOM 673 C C . LYS A 1 85 ? -5.898 -12.405 2.038 1.00 24.33 85 LYS A C 1
ATOM 675 O O . LYS A 1 85 ? -6.683 -12.355 2.981 1.00 24.33 85 LYS A O 1
ATOM 680 N N . LEU A 1 86 ? -6.228 -12.146 0.780 1.00 29.02 86 LEU A N 1
ATOM 681 C CA . LEU A 1 86 ? -7.537 -12.380 0.183 1.00 29.02 86 LEU A CA 1
ATOM 682 C C . LEU A 1 86 ? -7.283 -13.257 -1.037 1.00 29.02 86 LEU A C 1
ATOM 684 O O . LEU A 1 86 ? -6.280 -12.964 -1.729 1.00 29.02 86 LEU A O 1
#

Foldseek 3Di:
DPDDDDDDDQDDDDDPPPCSLVVVLVVVLVCVVVVDDDADDDDDPDPDPACVPPDCVVQPDWDAAPVGGTDHCSVVVSCVSPHHDD

InterPro domains:
  IPR004468 CTP synthase [PTHR11550] (6-81)
  IPR017456 CTP synthase, N-terminal [PF06418] (6-81)

pLDDT: mean 71.89, std 15.14, range [24.33, 89.75]